Protein AF-A0A919HVH3-F1 (afdb_monomer)

Secondary structure (DSSP, 8-state):
-HHHHHH-HHHHHHHHHGGG--PPP--TTHHHHHHHHHHHHHHHHH-TT--HHHHHHHHHHHHHHHHHHHHHHHSPPP--

Solvent-accessible surface area (backbone atoms only — not comparable to full-atom values): 4801 Å² total; per-residue (Å²): 108,73,72,54,38,73,74,36,60,64,57,46,53,56,59,61,48,54,81,77,58,72,84,80,88,83,55,80,64,45,68,62,41,48,45,34,44,52,54,27,56,52,39,42,77,74,34,93,84,44,45,69,70,58,28,53,53,51,17,50,54,48,29,49,64,69,40,39,72,55,48,76,72,65,58,76,75,82,86,128

Organism: Klebsiella pneumoniae (NCBI:txid573)

Radius of gyration: 19.2 Å; Cα contacts (8 Å, |Δi|>4): 39; chains: 1; bounding box: 42×22×62 Å

Mean predicted aligned error: 5.73 Å

Sequence (80 aa):
MKAYLQQDPRAAIALEQLKYAHPWYSTWETVAVRKAMENQLAAVVNDAKVTPEAAVQAAQKEADALMKPYVDKTALAEVK

Structure (mmCIF, N/CA/C/O backbone):
data_AF-A0A919HVH3-F1
#
_entry.id   AF-A0A919HVH3-F1
#
loop_
_atom_site.group_PDB
_atom_site.id
_atom_site.type_symbol
_atom_site.label_atom_id
_atom_site.label_alt_id
_atom_site.label_comp_id
_atom_site.label_asym_id
_atom_site.label_entity_id
_atom_site.label_seq_id
_atom_site.pdbx_PDB_ins_code
_atom_site.Cartn_x
_atom_site.Cartn_y
_atom_site.Cartn_z
_atom_site.occupancy
_atom_site.B_iso_or_equiv
_atom_site.auth_seq_id
_atom_site.auth_comp_id
_atom_site.auth_asym_id
_atom_site.auth_atom_id
_atom_site.pdbx_PDB_model_num
ATOM 1 N N . MET A 1 1 ? -23.273 -5.488 20.601 1.00 82.31 1 MET A N 1
ATOM 2 C CA . MET A 1 1 ? -22.418 -4.360 20.167 1.00 82.31 1 MET A CA 1
ATOM 3 C C . MET A 1 1 ? -22.442 -3.174 21.128 1.00 82.31 1 MET A C 1
ATOM 5 O O . MET A 1 1 ? -21.389 -2.845 21.640 1.00 82.31 1 MET A O 1
ATOM 9 N N . LYS A 1 2 ? -23.595 -2.570 21.463 1.00 88.31 2 LYS A N 1
ATOM 10 C CA . LYS A 1 2 ? -23.651 -1.405 22.382 1.00 88.31 2 LYS A CA 1
ATOM 11 C C . LYS A 1 2 ? -22.969 -1.633 23.745 1.00 88.31 2 LYS A C 1
ATOM 13 O O . LYS A 1 2 ? -22.167 -0.809 24.154 1.00 88.31 2 LYS A O 1
ATOM 18 N N . ALA A 1 3 ? -23.219 -2.776 24.391 1.00 93.12 3 ALA A N 1
ATOM 19 C CA . ALA A 1 3 ? -22.559 -3.138 25.652 1.00 93.12 3 ALA A CA 1
ATOM 20 C C . ALA A 1 3 ? -21.033 -3.314 25.508 1.00 93.12 3 ALA A C 1
ATOM 22 O O . ALA A 1 3 ? -20.281 -2.941 26.397 1.00 93.12 3 ALA A O 1
ATOM 23 N N . TYR A 1 4 ? -20.570 -3.824 24.362 1.00 92.12 4 TYR A N 1
ATOM 24 C CA . TYR A 1 4 ? -19.142 -3.979 24.074 1.00 92.12 4 TYR A CA 1
ATOM 25 C C . TYR A 1 4 ? -18.453 -2.622 23.876 1.00 92.12 4 TYR A C 1
ATOM 27 O O . TYR A 1 4 ? -17.378 -2.396 24.414 1.00 92.12 4 TYR A O 1
ATOM 35 N N . LEU A 1 5 ? -19.113 -1.680 23.193 1.00 92.81 5 LEU A N 1
ATOM 36 C CA . LEU A 1 5 ? -18.606 -0.314 23.011 1.00 92.81 5 LEU A CA 1
ATOM 37 C C . LEU A 1 5 ? -18.484 0.465 24.334 1.00 92.81 5 LEU A C 1
ATOM 39 O O . LEU A 1 5 ? -17.653 1.359 24.438 1.00 92.81 5 LEU A O 1
ATOM 43 N N . GLN A 1 6 ? -19.298 0.131 25.342 1.00 91.56 6 GLN A N 1
ATOM 44 C CA . GLN A 1 6 ? -19.188 0.710 26.687 1.00 91.56 6 GLN A CA 1
ATOM 45 C C . GLN A 1 6 ? -18.010 0.127 27.483 1.00 91.56 6 GLN A C 1
ATOM 47 O O . GLN A 1 6 ? -17.442 0.821 28.320 1.00 91.56 6 GLN A O 1
ATOM 52 N N . GLN A 1 7 ? -17.657 -1.137 27.232 1.00 95.38 7 GLN A N 1
ATOM 53 C CA . GLN A 1 7 ? -16.549 -1.829 27.897 1.00 95.38 7 GLN A CA 1
ATOM 54 C C . GLN A 1 7 ? -15.193 -1.531 27.244 1.00 95.38 7 GLN A C 1
ATOM 56 O O . GLN A 1 7 ? -14.187 -1.472 27.944 1.00 95.38 7 GLN A O 1
ATOM 61 N N . ASP A 1 8 ? -15.163 -1.320 25.924 1.00 95.50 8 ASP A N 1
ATOM 62 C CA . ASP A 1 8 ? -13.962 -0.938 25.181 1.00 95.50 8 ASP A CA 1
ATOM 63 C C . ASP A 1 8 ? -14.220 0.289 24.285 1.00 95.50 8 ASP A C 1
ATOM 65 O O . ASP A 1 8 ? -14.633 0.153 23.126 1.00 95.50 8 ASP A O 1
ATOM 69 N N . PRO A 1 9 ? -13.929 1.504 24.782 1.00 92.56 9 PRO A N 1
ATOM 70 C CA . PRO A 1 9 ? -14.082 2.735 24.010 1.00 92.56 9 PRO A CA 1
ATOM 71 C C . PRO A 1 9 ? -13.266 2.763 22.706 1.00 92.56 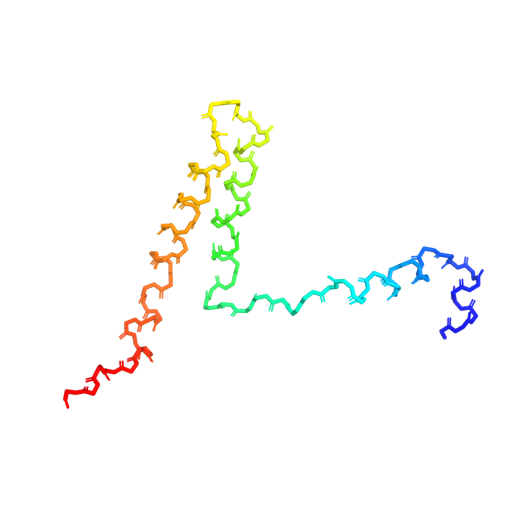9 PRO A C 1
ATOM 73 O O . PRO A 1 9 ? -13.636 3.465 21.766 1.00 92.56 9 PRO A O 1
ATOM 76 N N . ARG A 1 10 ? -12.182 1.978 22.589 1.00 95.88 10 ARG A N 1
ATOM 77 C CA . ARG A 1 10 ? -11.365 1.915 21.361 1.00 95.88 10 ARG A CA 1
ATOM 78 C C . ARG A 1 10 ? -12.139 1.289 20.205 1.00 95.88 10 ARG A C 1
ATOM 80 O O . ARG A 1 10 ? -11.914 1.650 19.052 1.00 95.88 10 ARG A O 1
ATOM 87 N N . ALA A 1 11 ? -13.084 0.397 20.503 1.00 95.69 11 ALA A N 1
ATOM 88 C CA . ALA A 1 11 ? -13.965 -0.186 19.498 1.00 95.69 11 ALA A CA 1
ATOM 89 C C . ALA A 1 11 ? -14.932 0.856 18.910 1.00 95.69 11 ALA A C 1
ATOM 91 O O . ALA A 1 11 ? -15.263 0.778 17.727 1.00 95.69 11 ALA A O 1
ATOM 92 N N . ALA A 1 12 ? -15.348 1.854 19.700 1.00 94.62 12 ALA A N 1
ATOM 93 C CA . ALA A 1 12 ? -16.164 2.961 19.201 1.00 94.62 12 ALA A CA 1
ATOM 94 C C . ALA A 1 12 ? -15.357 3.838 18.237 1.00 94.62 12 ALA A C 1
ATOM 96 O O . ALA A 1 12 ? -15.827 4.133 17.142 1.00 94.62 12 ALA A O 1
ATOM 97 N N . ILE A 1 13 ? -14.107 4.148 18.594 1.00 94.75 13 ILE A N 1
ATOM 98 C CA . ILE A 1 13 ? -13.183 4.887 17.724 1.00 94.75 13 ILE A CA 1
ATOM 99 C C . ILE A 1 13 ? -12.963 4.132 16.408 1.00 94.75 13 ILE A C 1
ATOM 101 O O . ILE A 1 13 ? -13.105 4.717 15.339 1.00 94.75 13 ILE A O 1
ATOM 105 N N . ALA A 1 14 ? -12.668 2.829 16.457 1.00 94.38 14 ALA A N 1
ATOM 106 C CA . ALA A 1 14 ? -12.472 2.019 15.253 1.00 94.38 14 ALA A CA 1
ATOM 107 C C . ALA A 1 14 ? -13.709 2.017 14.337 1.00 94.38 14 ALA A C 1
ATOM 109 O O . ALA A 1 14 ? -13.575 2.122 13.119 1.00 94.38 14 ALA A O 1
ATOM 110 N N . LEU A 1 15 ? -14.912 1.949 14.917 1.00 93.88 15 LEU A N 1
ATOM 111 C CA . LEU A 1 15 ? -16.163 2.034 14.165 1.00 93.88 15 LEU A CA 1
ATOM 112 C C . LEU A 1 15 ? -16.341 3.411 13.507 1.00 93.88 15 LEU A C 1
ATOM 114 O O . LEU A 1 15 ? -16.722 3.488 12.342 1.00 93.88 15 LEU A O 1
ATOM 118 N N . GLU A 1 16 ? -16.035 4.494 14.223 1.00 95.50 16 GLU A N 1
ATOM 119 C CA . GLU A 1 16 ? -16.096 5.853 13.680 1.00 95.50 16 GLU A CA 1
ATOM 120 C C . GLU A 1 16 ? -15.086 6.091 12.554 1.00 95.50 16 GLU A C 1
ATOM 122 O O . GLU A 1 16 ? -15.388 6.838 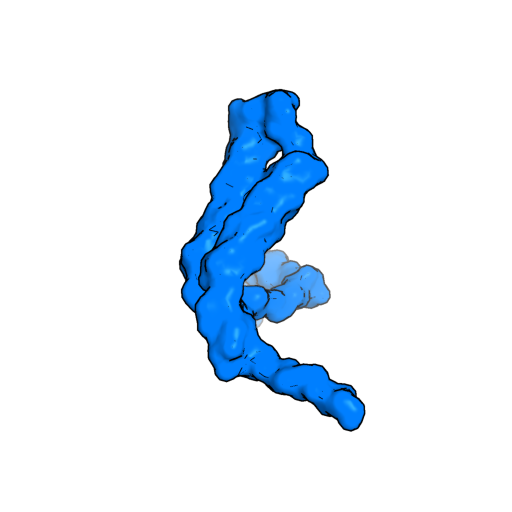11.624 1.00 95.50 16 GLU A O 1
ATOM 127 N N . GLN A 1 17 ? -13.914 5.453 12.601 1.00 96.75 17 GLN A N 1
ATOM 128 C CA . GLN A 1 17 ? -12.896 5.562 11.552 1.00 96.75 17 GLN A CA 1
ATOM 129 C C . GLN A 1 17 ? -13.354 4.960 10.216 1.00 96.75 17 GLN A C 1
ATOM 131 O O . GLN A 1 17 ? -12.887 5.406 9.168 1.00 96.75 17 GLN A O 1
ATOM 136 N N . LEU A 1 18 ? -14.314 4.023 10.210 1.00 93.94 18 LEU A N 1
ATOM 137 C CA . LEU A 1 18 ? -14.818 3.417 8.968 1.00 93.94 18 LEU A CA 1
ATOM 138 C C . LEU A 1 18 ? -15.417 4.443 7.996 1.00 93.94 18 LEU A C 1
ATOM 140 O O . LEU A 1 18 ? -15.410 4.203 6.794 1.00 93.94 18 LEU A O 1
ATOM 144 N N . LYS A 1 19 ? -15.884 5.604 8.478 1.00 95.56 19 LYS A N 1
ATOM 145 C CA . LYS A 1 19 ? -16.402 6.679 7.611 1.00 95.56 19 LYS A CA 1
ATOM 146 C C . LYS A 1 19 ? -15.325 7.343 6.743 1.00 95.56 19 LYS A C 1
ATOM 148 O O . LYS A 1 19 ? -15.664 8.003 5.768 1.00 95.56 19 LYS A O 1
ATOM 153 N N . TYR A 1 20 ? -14.054 7.190 7.115 1.00 95.31 20 TYR A N 1
ATOM 154 C CA . TYR A 1 20 ? -12.895 7.672 6.360 1.00 95.31 20 TYR A CA 1
ATOM 155 C C . TYR A 1 20 ? -12.190 6.547 5.594 1.00 95.31 20 TYR A C 1
ATOM 157 O O . TYR A 1 20 ? -11.218 6.798 4.885 1.00 95.31 20 TYR A O 1
ATOM 165 N N . ALA A 1 21 ? -12.642 5.302 5.754 1.00 92.62 21 ALA A N 1
ATOM 166 C CA . ALA A 1 21 ? -12.056 4.166 5.071 1.00 92.62 21 ALA A CA 1
ATOM 167 C C . ALA A 1 21 ? -12.524 4.111 3.612 1.00 92.62 21 ALA A C 1
ATOM 169 O O . ALA A 1 21 ? -13.676 4.403 3.290 1.00 92.62 21 ALA A O 1
ATOM 170 N N . HIS A 1 22 ? -11.629 3.667 2.737 1.00 90.56 22 HIS A N 1
ATOM 171 C CA . HIS A 1 22 ? -11.940 3.345 1.349 1.00 90.56 22 HIS A CA 1
ATOM 172 C C . HIS A 1 22 ? -11.949 1.825 1.145 1.00 90.56 22 HIS A C 1
ATOM 174 O O . HIS A 1 22 ? -11.325 1.102 1.930 1.00 90.56 22 HIS A O 1
ATOM 180 N N . PRO A 1 23 ? -12.640 1.317 0.105 1.00 87.88 2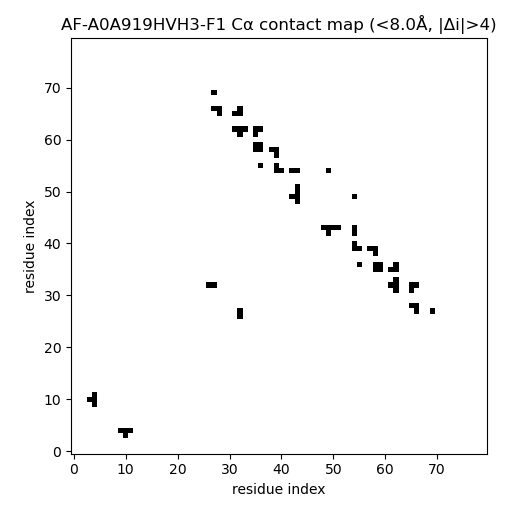3 PRO A N 1
ATOM 181 C CA . PRO A 1 23 ? -12.553 -0.087 -0.265 1.00 87.88 23 PRO A CA 1
ATOM 182 C C . PRO A 1 23 ? -11.099 -0.522 -0.438 1.00 87.88 23 PRO A C 1
ATOM 184 O O . PRO A 1 23 ? -10.284 0.201 -1.014 1.00 87.88 23 PRO A O 1
ATOM 187 N N . TRP A 1 24 ? -10.784 -1.717 0.052 1.00 81.38 24 TRP A N 1
ATOM 188 C CA . TRP A 1 24 ? -9.461 -2.291 -0.140 1.00 81.38 24 TRP A CA 1
ATOM 189 C C . TRP A 1 24 ? -9.222 -2.565 -1.630 1.00 81.38 24 TRP A C 1
ATOM 191 O O . TRP A 1 24 ? -10.099 -3.104 -2.310 1.00 81.38 24 TRP A O 1
ATOM 201 N N . TYR A 1 25 ? -8.039 -2.223 -2.141 1.00 75.62 25 TYR A N 1
ATOM 202 C CA . TYR A 1 25 ? -7.677 -2.549 -3.518 1.00 75.62 25 TYR A CA 1
ATOM 203 C C . TYR A 1 25 ? -7.437 -4.059 -3.642 1.00 75.62 25 TYR A C 1
ATOM 205 O O . TYR A 1 25 ? -6.613 -4.646 -2.942 1.00 75.62 25 TYR A O 1
ATOM 213 N N . SER A 1 26 ? -8.185 -4.701 -4.534 1.00 79.88 26 SER A N 1
ATOM 214 C CA . SER A 1 26 ? -8.005 -6.108 -4.889 1.00 79.88 26 SER A CA 1
ATOM 215 C C . SER A 1 26 ? -7.370 -6.165 -6.267 1.00 79.88 26 SER A C 1
ATOM 217 O O . SER A 1 26 ? -7.963 -5.686 -7.234 1.00 79.88 26 SER A O 1
ATOM 219 N N . THR A 1 27 ? -6.161 -6.708 -6.360 1.00 81.00 27 THR A N 1
ATOM 220 C CA . THR A 1 27 ? -5.431 -6.812 -7.626 1.00 81.00 27 THR A CA 1
ATOM 221 C C . THR A 1 27 ? -5.209 -8.273 -7.985 1.00 81.00 27 THR A C 1
ATOM 223 O O . THR A 1 27 ? -5.355 -9.178 -7.163 1.00 81.00 27 THR A O 1
ATOM 226 N N . TRP A 1 28 ? -4.812 -8.519 -9.232 1.00 82.62 28 TRP A N 1
ATOM 227 C CA . TRP A 1 28 ? -4.162 -9.782 -9.556 1.00 82.62 28 TRP A CA 1
ATOM 228 C C . TRP A 1 28 ? -2.890 -9.915 -8.706 1.00 82.62 28 TRP A C 1
ATOM 230 O O . TRP A 1 28 ? -2.176 -8.928 -8.534 1.00 82.62 28 TRP A O 1
ATOM 240 N N . GLU A 1 29 ? -2.655 -11.091 -8.116 1.00 88.88 29 GLU A N 1
ATOM 241 C CA . GLU A 1 29 ? -1.519 -11.336 -7.213 1.00 88.88 29 GLU A CA 1
ATOM 242 C C . GLU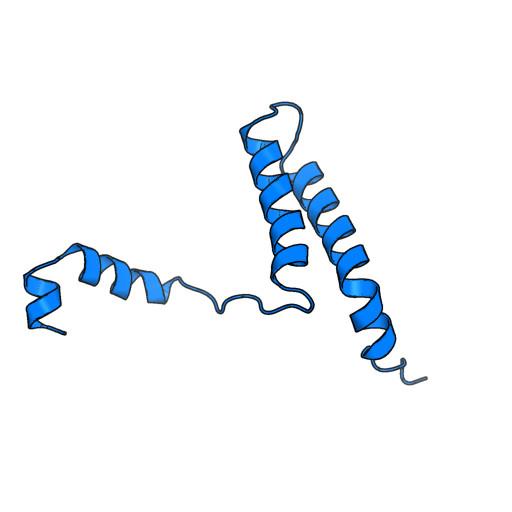 A 1 29 ? -1.371 -10.269 -6.101 1.00 88.88 29 GLU A C 1
ATOM 244 O O . GLU A 1 29 ? -0.288 -9.721 -5.886 1.00 88.88 29 GLU A O 1
ATOM 249 N N . THR A 1 30 ? -2.464 -9.962 -5.377 1.00 90.69 30 THR A N 1
ATOM 250 C CA . THR A 1 30 ? -2.544 -8.902 -4.342 1.00 90.69 30 THR A CA 1
ATOM 251 C C . THR A 1 30 ? -1.328 -8.815 -3.425 1.00 90.69 30 THR A C 1
ATOM 253 O O . THR A 1 30 ? -0.875 -7.717 -3.113 1.00 90.69 30 THR A O 1
ATOM 256 N N . VAL A 1 31 ? -0.776 -9.950 -2.985 1.00 93.06 31 VAL A N 1
ATOM 257 C CA . VAL A 1 31 ? 0.387 -9.961 -2.086 1.00 93.06 31 VAL A CA 1
ATOM 258 C C . VAL A 1 31 ? 1.633 -9.399 -2.771 1.00 93.06 31 VAL A C 1
ATOM 260 O O . VAL A 1 31 ? 2.327 -8.580 -2.174 1.00 93.06 31 VAL A O 1
ATOM 263 N N . ALA A 1 32 ? 1.914 -9.804 -4.010 1.00 93.50 32 ALA A N 1
ATOM 264 C CA .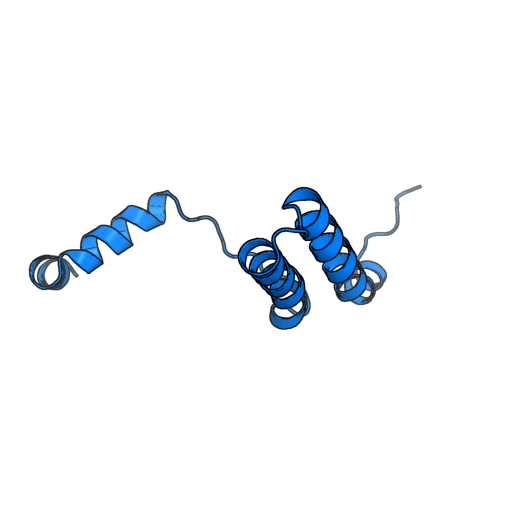 ALA A 1 32 ? 3.091 -9.344 -4.741 1.00 93.50 32 ALA A CA 1
ATOM 265 C C . ALA A 1 32 ? 2.968 -7.860 -5.108 1.00 93.50 32 ALA A C 1
ATOM 267 O O . ALA A 1 32 ? 3.883 -7.082 -4.844 1.00 93.50 32 ALA A O 1
ATOM 268 N N . VAL A 1 33 ? 1.809 -7.455 -5.636 1.00 92.94 33 VAL A N 1
ATOM 269 C CA . VAL A 1 33 ? 1.549 -6.059 -6.021 1.00 92.94 33 VAL A CA 1
ATOM 270 C C . VAL A 1 33 ? 1.597 -5.134 -4.804 1.00 92.94 33 VAL A C 1
ATOM 272 O O . VAL A 1 33 ? 2.216 -4.074 -4.851 1.00 92.94 33 VAL A O 1
ATOM 275 N N . ARG A 1 34 ? 1.023 -5.548 -3.667 1.00 93.31 34 ARG A N 1
ATOM 276 C CA . ARG A 1 34 ? 1.110 -4.777 -2.420 1.00 93.31 34 ARG A CA 1
ATOM 277 C C . ARG A 1 34 ? 2.548 -4.671 -1.912 1.00 93.31 34 ARG A C 1
ATOM 279 O O . ARG A 1 34 ? 2.955 -3.594 -1.482 1.00 93.31 34 ARG A O 1
ATOM 286 N N . LYS A 1 35 ? 3.316 -5.761 -1.985 1.00 94.88 35 LYS A N 1
ATOM 287 C CA . LYS A 1 35 ? 4.710 -5.790 -1.532 1.00 94.88 35 LYS A CA 1
ATOM 288 C C . LYS A 1 35 ? 5.583 -4.780 -2.286 1.00 94.88 35 LYS A C 1
ATOM 290 O O . LYS A 1 35 ? 6.440 -4.165 -1.658 1.00 94.88 35 LYS A O 1
ATOM 295 N N . ALA A 1 36 ? 5.343 -4.563 -3.582 1.00 95.25 36 ALA A N 1
ATOM 296 C CA . ALA A 1 36 ? 6.043 -3.536 -4.360 1.00 95.25 36 ALA A CA 1
ATOM 297 C C . ALA A 1 36 ? 5.888 -2.136 -3.731 1.00 95.25 36 ALA A C 1
ATOM 299 O O . ALA A 1 36 ? 6.868 -1.418 -3.546 1.00 95.25 36 ALA A O 1
ATOM 300 N N . MET A 1 37 ? 4.673 -1.776 -3.308 1.00 94.25 37 MET A N 1
ATOM 301 C CA . MET A 1 37 ? 4.408 -0.514 -2.609 1.00 94.25 37 MET A CA 1
ATOM 302 C C . MET A 1 37 ? 4.993 -0.495 -1.187 1.00 94.25 37 MET A C 1
ATOM 304 O O . MET A 1 37 ? 5.643 0.476 -0.803 1.00 94.25 37 MET A O 1
ATOM 308 N N . GLU A 1 38 ? 4.783 -1.558 -0.404 1.00 95.44 38 GLU A N 1
ATOM 309 C CA . GLU A 1 38 ? 5.246 -1.648 0.991 1.00 95.44 38 GLU A CA 1
ATOM 310 C C . GLU A 1 38 ? 6.775 -1.547 1.101 1.00 95.44 38 GLU A C 1
ATOM 312 O O . GLU A 1 38 ? 7.284 -0.857 1.985 1.00 95.44 38 GLU A O 1
ATOM 317 N N . ASN A 1 39 ? 7.512 -2.170 0.176 1.00 97.69 39 ASN A N 1
ATOM 318 C CA . ASN A 1 39 ? 8.971 -2.082 0.124 1.00 97.69 39 ASN A CA 1
ATOM 319 C C . ASN A 1 39 ? 9.449 -0.646 -0.120 1.00 97.69 39 ASN A C 1
ATOM 321 O O . ASN A 1 39 ? 10.411 -0.206 0.506 1.00 97.69 39 ASN A O 1
ATOM 325 N N . GLN A 1 40 ? 8.787 0.094 -1.013 1.00 97.69 40 GLN A N 1
ATOM 326 C CA . GLN A 1 40 ? 9.170 1.473 -1.320 1.00 97.69 40 GLN A CA 1
ATOM 327 C C . GLN A 1 40 ? 8.788 2.436 -0.193 1.00 97.69 40 GLN A C 1
ATOM 329 O O . GLN A 1 40 ? 9.567 3.327 0.135 1.00 97.69 40 GLN A O 1
ATOM 334 N N . LEU A 1 41 ? 7.657 2.211 0.484 1.00 96.88 41 LEU A N 1
ATOM 335 C CA . LEU A 1 41 ? 7.331 2.936 1.715 1.00 96.88 41 LEU A CA 1
ATOM 336 C C . LEU A 1 41 ? 8.394 2.694 2.796 1.00 96.88 41 LEU A C 1
ATOM 338 O O . LEU A 1 41 ? 8.854 3.640 3.435 1.00 96.88 41 LEU A O 1
ATOM 342 N N . ALA A 1 42 ? 8.822 1.440 2.969 1.00 97.75 42 ALA A N 1
ATOM 343 C CA . ALA A 1 42 ? 9.908 1.104 3.880 1.00 97.75 42 ALA A CA 1
ATOM 344 C C . ALA A 1 42 ? 11.229 1.781 3.470 1.00 97.75 42 ALA A C 1
ATOM 346 O O . ALA A 1 42 ? 11.978 2.216 4.340 1.00 97.75 42 ALA A O 1
ATOM 347 N N . ALA A 1 43 ? 11.517 1.911 2.174 1.00 97.88 43 ALA A N 1
ATOM 348 C CA . ALA A 1 43 ? 12.714 2.596 1.693 1.00 97.88 43 ALA A CA 1
ATOM 349 C C . ALA A 1 43 ? 12.702 4.094 2.046 1.00 97.88 43 ALA A C 1
ATOM 351 O O . ALA A 1 43 ? 13.687 4.583 2.592 1.00 97.88 43 ALA A O 1
ATOM 352 N N . VAL A 1 44 ? 11.577 4.792 1.841 1.00 98.06 44 VAL A N 1
ATOM 353 C CA . VAL A 1 44 ? 11.429 6.227 2.171 1.00 98.06 44 VAL A CA 1
ATOM 354 C C . VAL A 1 44 ? 11.715 6.515 3.645 1.00 98.06 44 VAL A C 1
ATOM 356 O O . VAL A 1 44 ? 12.325 7.529 3.971 1.00 98.06 44 VAL A O 1
ATOM 359 N N . VAL A 1 45 ? 11.281 5.638 4.555 1.00 97.38 45 VAL A N 1
ATOM 360 C CA . VAL A 1 45 ? 11.468 5.863 6.000 1.00 97.38 45 VAL A CA 1
ATOM 361 C C . VAL A 1 45 ? 12.845 5.438 6.514 1.00 97.38 45 VAL A C 1
ATOM 363 O O . VAL A 1 45 ? 13.234 5.865 7.599 1.00 97.38 45 VAL A O 1
ATOM 366 N N . ASN A 1 46 ? 13.579 4.606 5.766 1.00 97.94 46 ASN A N 1
ATOM 367 C CA . ASN A 1 46 ? 14.862 4.043 6.202 1.00 97.94 46 ASN A CA 1
ATOM 368 C C . ASN A 1 46 ? 16.082 4.620 5.467 1.00 97.94 46 ASN A C 1
ATOM 370 O O . ASN A 1 46 ? 17.190 4.540 5.995 1.00 97.94 46 ASN A O 1
ATOM 374 N N . ASP A 1 47 ? 15.912 5.196 4.276 1.00 97.19 47 ASP A N 1
ATOM 375 C CA . ASP A 1 47 ? 16.993 5.802 3.500 1.00 97.19 47 ASP A CA 1
ATOM 376 C C . ASP A 1 47 ? 16.634 7.238 3.107 1.00 97.19 47 ASP A C 1
ATOM 378 O O . ASP A 1 47 ? 15.794 7.482 2.245 1.00 97.19 47 ASP A O 1
ATOM 382 N N . ALA A 1 48 ? 17.338 8.204 3.702 1.00 96.25 48 ALA A N 1
ATOM 383 C CA . ALA A 1 48 ? 17.143 9.631 3.447 1.00 96.25 48 ALA A CA 1
ATOM 384 C C . ALA A 1 48 ? 17.395 10.051 1.984 1.00 96.25 48 ALA A C 1
ATOM 386 O O . ALA A 1 48 ? 17.036 11.162 1.596 1.00 96.25 48 ALA A O 1
ATOM 387 N N . LYS A 1 49 ? 18.034 9.201 1.169 1.00 97.81 49 LYS A N 1
ATOM 388 C CA . LYS A 1 49 ? 18.242 9.449 -0.265 1.00 97.81 49 LYS A CA 1
ATOM 389 C C . LYS A 1 49 ? 17.023 9.083 -1.106 1.00 97.81 49 LYS A C 1
ATOM 391 O O . LYS A 1 49 ? 16.927 9.527 -2.249 1.00 97.81 49 LYS A O 1
ATOM 396 N N . VAL A 1 50 ? 16.121 8.259 -0.578 1.00 97.69 50 VAL A N 1
ATOM 397 C CA . VAL A 1 50 ? 14.916 7.826 -1.280 1.00 97.69 50 VAL A CA 1
ATOM 398 C C . VAL A 1 50 ? 13.836 8.879 -1.076 1.00 97.69 50 VAL A C 1
ATOM 400 O O . VAL A 1 50 ? 13.258 9.006 0.002 1.00 97.69 50 VAL A O 1
ATOM 403 N N . THR A 1 51 ? 13.555 9.650 -2.125 1.00 97.94 51 THR A N 1
ATOM 404 C CA . THR A 1 51 ? 12.454 10.614 -2.082 1.00 97.94 51 THR A CA 1
ATOM 405 C C . THR A 1 51 ? 11.105 9.908 -2.251 1.00 97.94 51 THR A C 1
ATOM 407 O O . THR A 1 51 ? 11.034 8.867 -2.918 1.00 97.94 51 THR A O 1
ATOM 410 N N . PRO A 1 52 ? 10.010 10.471 -1.705 1.00 97.75 52 PRO A N 1
ATOM 411 C CA . PRO A 1 52 ? 8.664 9.957 -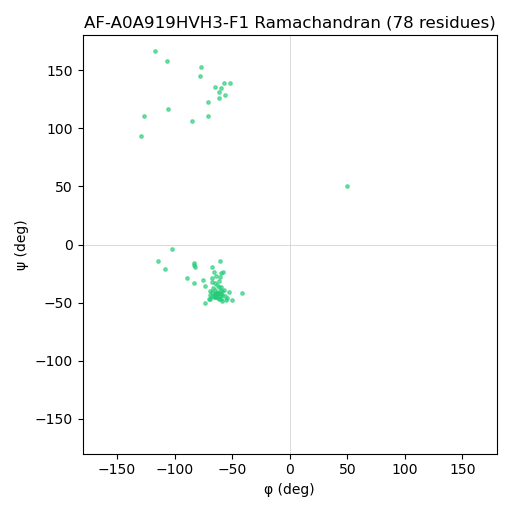1.940 1.00 97.75 52 PRO A CA 1
ATOM 412 C C . PRO A 1 52 ? 8.337 9.802 -3.430 1.00 97.75 52 PRO A C 1
ATOM 414 O O . PRO A 1 52 ? 7.778 8.786 -3.829 1.00 97.75 52 PRO A O 1
ATOM 417 N N . GLU A 1 53 ? 8.736 10.763 -4.268 1.00 97.75 53 GLU A N 1
ATOM 418 C CA . GLU A 1 53 ? 8.484 10.747 -5.712 1.00 97.75 53 GLU A CA 1
ATOM 419 C C . GLU A 1 53 ? 9.189 9.573 -6.404 1.00 97.75 53 GLU A C 1
ATOM 421 O O . GLU A 1 53 ? 8.590 8.887 -7.233 1.00 97.75 53 GLU A O 1
ATOM 426 N N . ALA A 1 54 ? 10.450 9.310 -6.051 1.00 97.88 54 ALA A N 1
ATOM 427 C CA . ALA A 1 54 ? 11.201 8.190 -6.610 1.00 97.88 54 ALA A CA 1
ATOM 428 C C . ALA A 1 54 ? 10.614 6.842 -6.158 1.00 97.88 54 ALA A C 1
ATOM 430 O O . ALA A 1 54 ? 10.475 5.919 -6.963 1.00 97.88 54 ALA A O 1
ATOM 431 N N . ALA A 1 55 ? 10.216 6.748 -4.888 1.00 98.00 55 ALA A N 1
ATOM 432 C CA . ALA A 1 55 ? 9.606 5.559 -4.309 1.00 98.00 55 ALA A CA 1
ATOM 433 C C . ALA A 1 55 ? 8.273 5.197 -4.981 1.00 98.00 55 ALA A C 1
ATOM 435 O O . ALA A 1 55 ? 8.073 4.039 -5.354 1.00 98.00 55 ALA A O 1
ATOM 436 N N . VAL A 1 56 ? 7.378 6.170 -5.201 1.00 97.06 56 VAL A N 1
A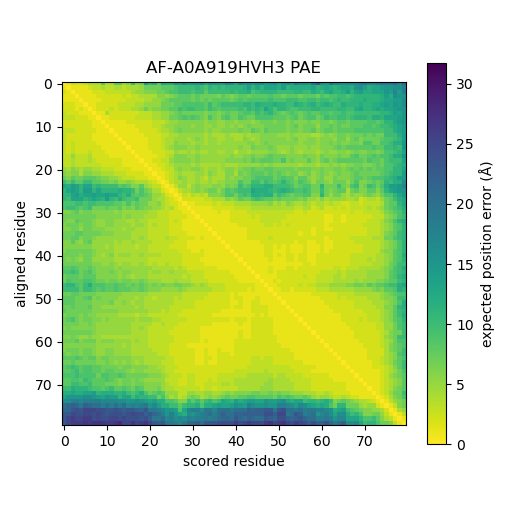TOM 437 C CA . VAL A 1 56 ? 6.093 5.898 -5.872 1.00 97.06 56 VAL A CA 1
ATOM 438 C C . VAL A 1 56 ? 6.284 5.493 -7.333 1.00 97.06 56 VAL A C 1
ATOM 440 O O . VAL A 1 56 ? 5.603 4.584 -7.803 1.00 97.06 56 VAL A O 1
ATOM 443 N N . GLN A 1 57 ? 7.244 6.094 -8.043 1.00 97.94 57 GLN A N 1
ATOM 444 C CA . GLN A 1 57 ? 7.562 5.706 -9.421 1.00 97.94 57 GLN A CA 1
ATOM 445 C C . GLN A 1 57 ? 8.113 4.278 -9.497 1.00 97.94 57 GLN A C 1
ATOM 447 O O . GLN A 1 57 ? 7.717 3.506 -10.373 1.00 97.94 57 GLN A O 1
ATOM 452 N N . ALA A 1 58 ? 9.002 3.907 -8.572 1.00 97.81 58 ALA A N 1
ATOM 453 C CA . ALA A 1 58 ? 9.544 2.556 -8.490 1.00 97.81 58 ALA A CA 1
ATOM 454 C C . ALA A 1 58 ? 8.455 1.523 -8.157 1.00 97.81 58 ALA A C 1
ATOM 456 O O . ALA A 1 58 ? 8.369 0.496 -8.832 1.00 97.81 58 ALA A O 1
ATOM 457 N N . ALA A 1 59 ? 7.592 1.824 -7.180 1.00 97.06 59 ALA A N 1
ATOM 458 C CA . ALA A 1 59 ? 6.474 0.964 -6.797 1.00 97.06 59 ALA A CA 1
ATOM 459 C C . ALA A 1 59 ? 5.512 0.737 -7.968 1.00 97.06 59 ALA A C 1
ATOM 461 O O . ALA A 1 59 ? 5.159 -0.407 -8.250 1.00 97.06 59 ALA A O 1
ATOM 462 N N . GLN A 1 60 ? 5.131 1.806 -8.678 1.00 96.00 60 GLN A N 1
ATOM 463 C CA . GLN A 1 60 ? 4.240 1.712 -9.835 1.00 96.00 60 GLN A CA 1
ATOM 464 C C . GLN A 1 60 ? 4.860 0.856 -10.940 1.00 96.00 60 GLN A C 1
ATOM 466 O O . GLN A 1 60 ? 4.214 -0.055 -11.442 1.00 96.00 60 GLN A O 1
ATOM 471 N N . LYS A 1 61 ? 6.135 1.086 -11.272 1.00 97.88 61 LYS A N 1
ATOM 472 C CA . LYS A 1 61 ? 6.835 0.317 -12.307 1.00 97.88 61 LYS A CA 1
ATOM 473 C C . LYS A 1 61 ? 6.882 -1.181 -11.990 1.00 97.88 61 LYS A C 1
ATOM 475 O O . LYS A 1 61 ? 6.711 -2.005 -12.887 1.00 97.88 61 LYS A O 1
ATOM 480 N N . GLU A 1 62 ? 7.149 -1.542 -10.736 1.00 96.88 62 GLU A N 1
ATOM 481 C CA . GLU A 1 62 ? 7.171 -2.943 -10.305 1.00 96.88 62 GLU A CA 1
ATOM 482 C C . GLU A 1 62 ? 5.761 -3.549 -10.307 1.00 96.88 62 GLU A C 1
ATOM 484 O O . GLU A 1 62 ? 5.572 -4.644 -10.836 1.00 96.88 62 GLU A O 1
ATOM 489 N N . ALA A 1 63 ? 4.761 -2.821 -9.803 1.00 95.25 63 ALA A N 1
ATOM 490 C CA . ALA A 1 63 ? 3.362 -3.236 -9.853 1.00 95.25 63 ALA A CA 1
ATOM 491 C C . ALA A 1 63 ? 2.877 -3.459 -11.296 1.00 95.25 63 ALA A C 1
ATOM 493 O O . ALA A 1 63 ? 2.257 -4.482 -11.572 1.00 95.25 63 ALA A O 1
ATOM 494 N N . ASP A 1 64 ? 3.215 -2.572 -12.234 1.00 94.94 64 ASP A N 1
ATOM 495 C CA . ASP A 1 64 ? 2.860 -2.705 -13.651 1.00 94.94 64 ASP A CA 1
ATOM 496 C C . ASP A 1 64 ? 3.496 -3.950 -14.277 1.00 94.94 64 ASP A C 1
ATOM 498 O O . ASP A 1 64 ? 2.837 -4.697 -15.002 1.00 94.94 64 ASP A O 1
ATOM 502 N N . ALA A 1 65 ? 4.768 -4.217 -13.966 1.00 95.81 65 ALA A N 1
ATOM 503 C CA . ALA A 1 65 ? 5.454 -5.419 -14.432 1.00 95.81 65 ALA A CA 1
ATOM 504 C C . ALA A 1 65 ? 4.804 -6.692 -13.871 1.00 95.81 65 ALA A C 1
ATOM 506 O O . ALA A 1 65 ? 4.608 -7.660 -14.609 1.00 95.81 65 ALA A O 1
ATOM 507 N N . LEU A 1 66 ? 4.430 -6.672 -12.588 1.00 94.56 66 LEU A N 1
ATOM 508 C CA . LEU A 1 66 ? 3.701 -7.758 -11.943 1.00 94.56 66 LEU A CA 1
ATOM 509 C C . LEU A 1 66 ? 2.314 -7.938 -12.544 1.00 94.56 66 LEU A C 1
ATOM 511 O O . LEU A 1 66 ? 1.899 -9.069 -12.711 1.00 94.56 66 LEU A O 1
ATOM 515 N N . MET A 1 67 ? 1.598 -6.870 -12.892 1.00 92.81 67 MET A N 1
ATOM 516 C CA . MET A 1 67 ? 0.236 -6.954 -13.427 1.00 92.81 67 MET A CA 1
ATOM 517 C C . MET A 1 67 ? 0.183 -7.238 -14.931 1.00 92.81 67 MET A C 1
ATOM 519 O O . MET A 1 67 ? -0.863 -7.659 -15.434 1.00 92.81 67 MET A O 1
ATOM 523 N N . LYS A 1 68 ? 1.295 -7.063 -15.651 1.00 93.94 68 LYS A N 1
ATOM 524 C CA . LYS A 1 68 ? 1.361 -7.193 -17.110 1.00 93.94 68 LYS A CA 1
ATOM 525 C C . LYS A 1 68 ? 0.755 -8.495 -17.660 1.00 93.94 68 LYS A C 1
ATOM 527 O O . LYS A 1 68 ? -0.071 -8.392 -18.561 1.00 93.94 68 LYS A O 1
ATOM 532 N N . PRO A 1 69 ? 1.056 -9.701 -17.138 1.00 93.12 69 PRO A N 1
ATOM 533 C CA . PRO A 1 69 ? 0.456 -10.935 -17.654 1.00 93.12 69 PRO A CA 1
ATOM 534 C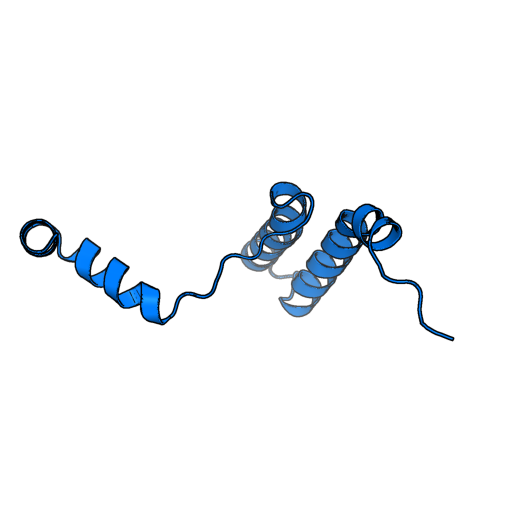 C . PRO A 1 69 ? -1.070 -10.995 -17.535 1.00 93.12 69 PRO A C 1
ATOM 536 O O . PRO A 1 69 ? -1.719 -11.641 -18.356 1.00 93.12 69 PRO A O 1
ATOM 539 N N . TYR A 1 70 ? -1.647 -10.372 -16.506 1.00 91.56 70 TYR A N 1
ATOM 540 C CA . TYR A 1 70 ? -3.096 -10.272 -16.361 1.00 91.56 70 TYR A CA 1
ATOM 541 C C . TYR A 1 70 ? -3.661 -9.273 -17.364 1.00 91.56 70 TYR A C 1
ATOM 543 O O . TYR A 1 70 ? -4.543 -9.634 -18.136 1.00 91.56 70 TYR A O 1
ATOM 551 N N . VAL A 1 71 ? -3.087 -8.068 -17.424 1.00 91.44 71 VAL A N 1
ATOM 552 C CA . VAL A 1 71 ? -3.496 -7.024 -18.374 1.00 91.44 71 VAL A CA 1
ATOM 553 C C . VAL A 1 71 ? -3.433 -7.537 -19.812 1.00 91.44 71 VAL A C 1
ATOM 555 O O . VAL A 1 71 ? -4.420 -7.426 -20.526 1.00 91.44 71 VAL A O 1
ATOM 558 N N . ASP A 1 72 ? -2.343 -8.187 -20.217 1.00 92.25 72 ASP A N 1
ATOM 559 C CA . ASP A 1 72 ? -2.182 -8.735 -21.569 1.00 92.25 72 ASP A CA 1
ATOM 560 C C . ASP A 1 72 ? -3.253 -9.795 -21.914 1.00 92.25 72 ASP A C 1
ATOM 562 O O . ASP A 1 72 ? -3.594 -9.972 -23.081 1.00 92.25 72 ASP A O 1
ATOM 566 N N . LYS A 1 73 ? -3.798 -10.507 -20.913 1.00 90.12 73 LYS A N 1
ATOM 567 C CA . LYS A 1 73 ? -4.846 -11.528 -21.098 1.00 90.12 73 LYS A CA 1
ATOM 568 C C . LYS A 1 73 ? -6.265 -10.971 -21.040 1.00 90.12 73 LYS A C 1
ATOM 570 O O . LYS A 1 73 ? -7.167 -11.583 -21.607 1.00 90.12 73 LYS A O 1
ATOM 575 N N . THR A 1 74 ? -6.485 -9.887 -20.299 1.00 89.19 74 THR A N 1
ATOM 576 C CA . THR A 1 74 ? -7.833 -9.389 -19.981 1.00 89.19 74 THR A CA 1
ATOM 577 C C . THR A 1 74 ? -8.147 -8.029 -20.579 1.00 89.19 74 THR A C 1
ATOM 579 O O . THR A 1 74 ? -9.308 -7.625 -20.559 1.00 89.19 74 THR A O 1
ATOM 582 N N . ALA A 1 75 ? -7.145 -7.290 -21.060 1.00 85.00 75 ALA A N 1
ATOM 583 C CA . ALA A 1 75 ? -7.372 -6.010 -21.706 1.00 85.00 75 ALA A CA 1
ATOM 584 C C . ALA A 1 75 ? -8.245 -6.223 -22.944 1.00 85.00 75 ALA A C 1
ATOM 586 O O . ALA A 1 75 ? -7.946 -7.050 -23.809 1.00 85.00 75 ALA A O 1
ATOM 587 N N . LEU A 1 76 ? -9.345 -5.475 -23.010 1.00 74.62 76 LEU A N 1
ATOM 588 C CA . LEU A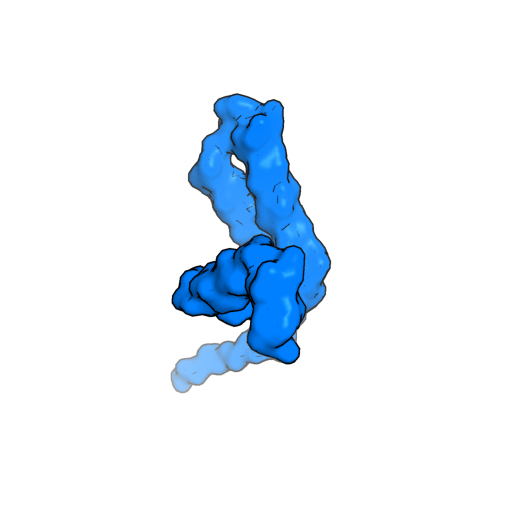 1 76 ? -10.156 -5.420 -24.214 1.00 74.62 76 LEU A CA 1
ATOM 589 C C . LEU A 1 76 ? -9.287 -4.851 -25.334 1.00 74.62 76 LEU A C 1
ATOM 591 O O . LEU A 1 76 ? -8.628 -3.826 -25.150 1.00 74.62 76 LEU A O 1
ATOM 595 N N . ALA A 1 77 ? -9.282 -5.525 -26.483 1.00 72.56 77 ALA A N 1
ATOM 596 C CA . ALA A 1 77 ? -8.664 -4.975 -27.677 1.00 72.56 77 ALA A CA 1
ATOM 597 C C . ALA A 1 77 ? -9.311 -3.620 -27.991 1.00 72.56 77 ALA A C 1
ATOM 599 O O . ALA A 1 77 ? -10.531 -3.473 -27.870 1.00 72.56 77 ALA A O 1
ATOM 600 N N . GLU A 1 78 ? -8.502 -2.639 -28.388 1.00 71.38 78 GLU A N 1
ATOM 601 C CA . GLU A 1 78 ? -9.031 -1.353 -28.831 1.00 71.38 78 GLU A CA 1
ATOM 602 C C . GLU A 1 78 ? -10.016 -1.576 -29.984 1.00 71.38 78 GLU A C 1
ATOM 604 O O . GLU A 1 78 ? -9.718 -2.272 -30.962 1.00 71.38 78 GLU A O 1
ATOM 609 N N . VAL A 1 79 ? -11.211 -1.003 -29.848 1.00 65.31 79 VAL A N 1
ATOM 610 C CA . VAL A 1 79 ? -12.189 -0.971 -30.933 1.00 65.31 79 VAL A CA 1
ATOM 611 C C . VAL A 1 79 ? -11.644 0.000 -31.978 1.00 65.31 79 VAL A C 1
ATOM 613 O O . VAL A 1 79 ? -11.528 1.193 -31.701 1.00 65.31 79 VAL A O 1
ATOM 616 N N . LYS A 1 80 ? -11.245 -0.540 -33.134 1.00 55.72 80 LYS A N 1
ATOM 617 C CA . LYS A 1 80 ? -10.785 0.232 -34.295 1.00 55.72 80 LYS A CA 1
ATOM 618 C C . LYS A 1 80 ? -11.917 1.002 -34.959 1.00 55.72 80 LYS A C 1
ATOM 620 O O . LYS A 1 80 ? -13.036 0.445 -35.020 1.00 55.72 80 LYS A O 1
#

pLDDT: mean 91.92, std 7.93, range [55.72, 98.06]

Foldseek 3Di:
DVVVCVVPVVVVVVVVCVVVDDDDDDAVVVVQLVVLLVVLVVCVVPPVVRDPVNSVVRSVVSSCVVRVVVCVVPPDDDDD